Protein AF-A0A7X1FPX8-F1 (afdb_monomer)

Radius of gyration: 19.38 Å; Cα contacts (8 Å, |Δi|>4): 70; chains: 1; bounding box: 40×33×60 Å

Mean predicted aligned error: 9.9 Å

pLDDT: mean 78.66, std 11.66, range [55.56, 93.94]

Secondary structure (DSSP, 8-state):
-HHHHHHHHTT---HHHHHHHHHHHHHHHHHHHHHHHHHHHHHTS-S-----HHHHHHHHHHHHHHHHHHHHHHTGGGGG-----------

Foldseek 3Di:
DVVVLVCLQQVPPDPVQLVVLQVLLVVLQVLLVVLVVVLVVVVPPDDDDDQDPSNVCSNVSSVVSNVSSVCSNPCGSVVNHDDDDPPPPPD

Sequence (91 aa):
MRAAIRRLQEGKRWWAAEVVFRLLAAVFLRLSFLCFRDLGRSVELPLAHQASAAEFALSAGGVVLGWAALACLLAGPGLFRLVPYPRRRLF

Solvent-accessible surface area (backbone atoms only — not comparable to full-atom values): 5080 Å² total; per-residue (Å²): 112,72,69,61,54,50,36,31,38,70,45,56,89,46,71,71,52,48,53,51,25,44,53,49,15,52,51,26,39,51,52,16,49,49,30,50,51,56,47,51,60,59,64,73,50,83,91,82,78,77,87,45,74,65,54,52,48,31,51,54,49,19,50,53,26,40,51,52,14,49,47,25,62,74,45,30,55,50,72,53,35,68,75,81,75,81,76,78,77,83,123

Structure (mmCIF, N/CA/C/O backbone):
data_AF-A0A7X1FPX8-F1
#
_entry.id   AF-A0A7X1FPX8-F1
#
loop_
_atom_site.group_PDB
_atom_site.id
_atom_site.type_symbol
_atom_site.label_atom_id
_atom_site.label_alt_id
_atom_site.label_comp_id
_atom_site.label_asym_id
_atom_site.label_entity_id
_atom_site.label_seq_id
_atom_site.pdbx_PDB_ins_code
_atom_site.Cartn_x
_atom_site.Cartn_y
_atom_site.Cartn_z
_atom_site.occupancy
_atom_site.B_iso_or_equiv
_atom_site.auth_seq_id
_atom_site.auth_comp_id
_atom_site.auth_asym_id
_atom_site.auth_atom_id
_atom_site.pdbx_PDB_model_num
ATOM 1 N N . MET A 1 1 ? -21.087 8.819 10.651 1.00 60.75 1 MET A N 1
ATOM 2 C CA . MET A 1 1 ? -19.701 9.256 10.342 1.00 60.75 1 MET A CA 1
ATOM 3 C C . MET A 1 1 ? -18.880 9.653 11.577 1.00 60.75 1 MET A C 1
ATOM 5 O O . MET A 1 1 ? -17.864 9.018 11.819 1.00 60.75 1 MET A O 1
ATOM 9 N N . ARG A 1 2 ? -19.307 10.623 12.408 1.00 70.81 2 ARG A N 1
ATOM 10 C CA . ARG A 1 2 ? -18.508 11.106 13.566 1.00 70.81 2 ARG A CA 1
ATOM 11 C C . ARG A 1 2 ? -18.14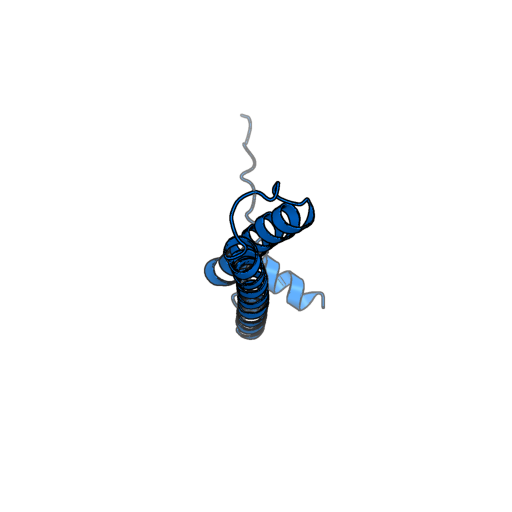8 10.025 14.605 1.00 70.81 2 ARG A C 1
ATOM 13 O O . ARG A 1 2 ? -17.036 10.024 15.120 1.00 70.81 2 ARG A O 1
ATOM 20 N N . ALA A 1 3 ? -19.048 9.074 14.865 1.00 66.38 3 ALA A N 1
ATOM 21 C CA . ALA A 1 3 ? -18.802 7.973 15.804 1.00 66.38 3 ALA A CA 1
ATOM 22 C C . ALA A 1 3 ? -17.747 6.962 15.307 1.00 66.38 3 ALA A C 1
ATOM 24 O O . ALA A 1 3 ? -16.979 6.434 16.104 1.00 66.38 3 ALA A O 1
ATOM 25 N N . ALA A 1 4 ? -17.675 6.719 13.993 1.00 63.25 4 ALA A N 1
ATOM 26 C CA . ALA A 1 4 ? -16.679 5.832 13.388 1.00 63.25 4 ALA A CA 1
ATOM 27 C C . ALA A 1 4 ? -15.266 6.433 13.461 1.00 63.25 4 ALA A C 1
ATOM 29 O O . ALA A 1 4 ? -14.314 5.742 13.812 1.00 63.25 4 ALA A O 1
ATOM 30 N N . ILE A 1 5 ? -15.152 7.740 13.203 1.00 67.06 5 ILE A N 1
ATOM 31 C CA . ILE A 1 5 ? -13.886 8.483 13.281 1.00 67.06 5 ILE A CA 1
ATOM 32 C C . ILE A 1 5 ? -13.357 8.506 14.722 1.00 67.06 5 ILE A C 1
ATOM 34 O O . ILE A 1 5 ? -12.185 8.215 14.935 1.00 67.06 5 ILE A O 1
ATOM 38 N N . ARG A 1 6 ? -14.220 8.748 15.723 1.00 65.94 6 ARG A N 1
ATOM 39 C CA . ARG A 1 6 ? -13.817 8.657 17.141 1.00 65.94 6 ARG A CA 1
ATOM 40 C C . ARG A 1 6 ? -13.320 7.265 17.524 1.00 65.94 6 ARG A C 1
ATOM 42 O O . ARG A 1 6 ? -12.313 7.153 18.206 1.00 65.94 6 ARG A O 1
ATOM 49 N N . ARG A 1 7 ? -13.968 6.197 17.046 1.00 64.56 7 ARG A N 1
ATOM 50 C CA . ARG A 1 7 ? -13.529 4.816 17.321 1.00 64.56 7 ARG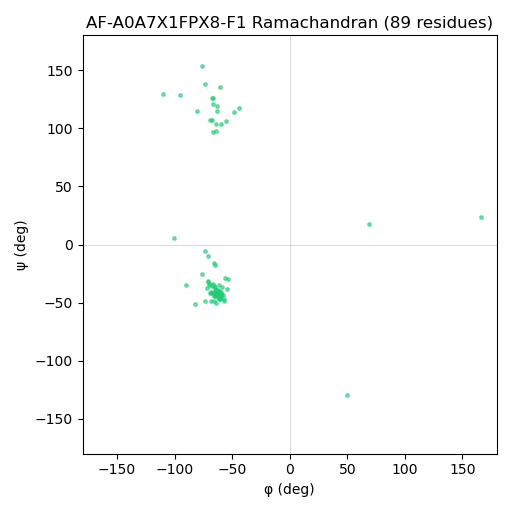 A CA 1
ATOM 51 C C . ARG A 1 7 ? -12.166 4.488 16.708 1.00 64.56 7 ARG A C 1
ATOM 53 O O . ARG A 1 7 ? -11.372 3.810 17.354 1.00 64.56 7 ARG A O 1
ATOM 60 N N . LEU A 1 8 ? -11.888 4.992 15.503 1.00 62.53 8 LEU A N 1
ATOM 61 C CA . LEU A 1 8 ? -10.567 4.889 14.870 1.00 62.53 8 LEU A CA 1
ATOM 62 C C . LEU A 1 8 ? -9.500 5.650 15.672 1.00 62.53 8 LEU A C 1
ATOM 64 O O . LEU A 1 8 ? -8.432 5.109 15.937 1.00 62.53 8 LEU A O 1
ATOM 68 N N . GLN A 1 9 ? -9.826 6.859 16.133 1.00 67.12 9 GLN A N 1
ATOM 69 C CA . GLN A 1 9 ? -8.947 7.695 16.957 1.00 67.12 9 GLN A CA 1
ATOM 70 C C . GLN A 1 9 ? -8.650 7.088 18.337 1.00 67.12 9 GLN A C 1
ATOM 72 O O . GLN A 1 9 ? -7.522 7.184 18.818 1.00 67.12 9 GLN A O 1
ATOM 77 N N . GLU A 1 10 ? -9.634 6.417 18.942 1.00 66.75 10 GLU A N 1
ATOM 78 C CA . GLU A 1 10 ? -9.493 5.645 20.185 1.00 66.75 10 GLU A CA 1
ATOM 79 C C . GLU A 1 10 ? -8.689 4.344 19.995 1.00 66.75 10 GLU A C 1
ATOM 81 O O . GLU A 1 10 ? -8.348 3.683 20.974 1.00 66.75 10 GLU A O 1
ATOM 86 N N . GLY A 1 11 ? -8.392 3.941 18.752 1.00 57.28 11 GLY A N 1
ATOM 87 C CA . GLY A 1 11 ? -7.700 2.686 18.457 1.00 57.28 11 GLY A CA 1
ATOM 88 C C . GLY A 1 11 ? -8.533 1.436 18.761 1.00 57.28 11 GLY A C 1
ATOM 89 O O . GLY A 1 11 ? -7.977 0.341 18.864 1.00 57.28 11 GLY A O 1
ATOM 90 N N . LYS A 1 12 ? -9.862 1.564 18.903 1.00 63.78 12 LYS A N 1
ATOM 91 C CA . LYS A 1 12 ? -10.746 0.402 19.052 1.00 63.78 12 LYS A CA 1
ATOM 92 C C . LYS A 1 12 ? -10.739 -0.379 17.743 1.00 63.78 12 LYS A C 1
ATOM 94 O O . LYS A 1 12 ? -11.326 0.046 16.748 1.00 63.78 12 LYS A O 1
ATOM 99 N N . ARG A 1 13 ? -10.071 -1.535 17.757 1.00 62.31 13 ARG A N 1
ATOM 100 C CA . ARG A 1 13 ? -10.093 -2.511 16.663 1.00 62.31 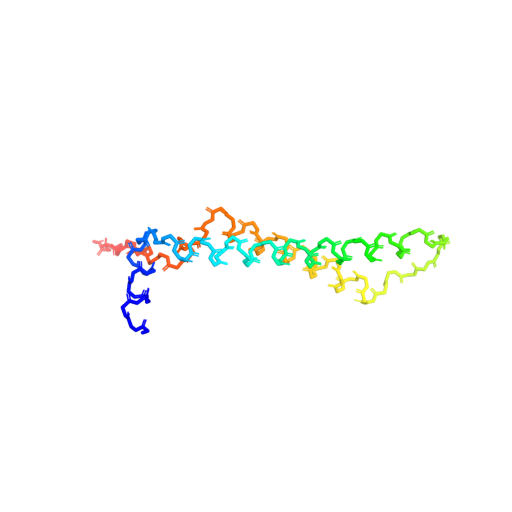13 ARG A CA 1
ATOM 101 C C . ARG A 1 13 ? -11.524 -3.020 16.534 1.00 62.31 13 ARG A C 1
ATOM 103 O O . ARG A 1 13 ? -12.016 -3.765 17.372 1.00 62.31 13 ARG A O 1
ATOM 110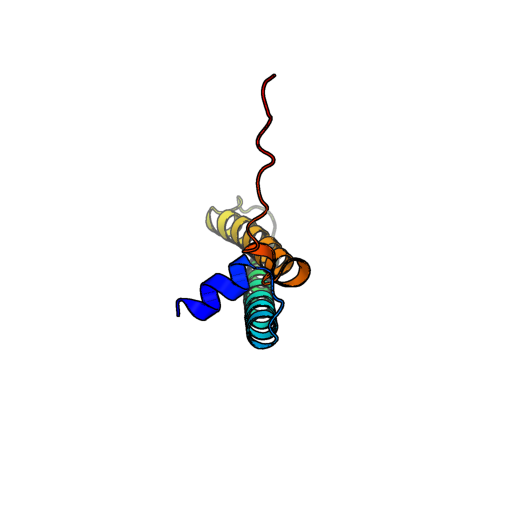 N N . TRP A 1 14 ? -12.219 -2.525 15.522 1.00 71.88 14 TRP A N 1
ATOM 111 C CA . TRP A 1 14 ? -13.581 -2.906 15.190 1.00 71.88 14 TRP A CA 1
ATOM 112 C C . TRP A 1 14 ? -13.531 -3.691 13.889 1.00 71.88 14 TRP A C 1
ATOM 114 O O . TRP A 1 14 ? -12.899 -3.266 12.921 1.00 71.88 14 TRP A O 1
ATOM 124 N N . TRP A 1 15 ? -14.173 -4.856 13.906 1.00 76.44 15 TRP A N 1
ATOM 125 C CA . TRP A 1 15 ? -13.998 -5.908 12.904 1.00 76.44 15 TRP A CA 1
ATOM 126 C C . TRP A 1 15 ? -14.238 -5.408 11.473 1.00 76.44 15 TRP A C 1
ATOM 128 O O . TRP A 1 15 ? -13.470 -5.709 10.566 1.00 76.44 15 TRP A O 1
ATOM 138 N N . ALA A 1 16 ? -15.232 -4.532 11.291 1.00 78.69 16 ALA A N 1
ATOM 139 C CA . ALA A 1 16 ? -15.524 -3.898 10.008 1.00 78.69 16 ALA A CA 1
ATOM 140 C C . ALA A 1 16 ? -14.335 -3.106 9.436 1.00 78.69 16 ALA A C 1
ATOM 142 O O . ALA A 1 16 ? -14.043 -3.223 8.250 1.00 78.69 16 ALA A O 1
ATOM 143 N N . ALA A 1 17 ? -13.614 -2.330 10.252 1.00 78.12 17 ALA A N 1
ATOM 144 C CA . ALA A 1 17 ? -12.451 -1.600 9.752 1.00 78.12 17 ALA A CA 1
ATOM 145 C C . ALA A 1 17 ? -11.279 -2.530 9.448 1.00 78.12 17 ALA A C 1
ATOM 147 O O . ALA A 1 17 ? -10.611 -2.324 8.444 1.00 78.12 17 ALA A O 1
ATOM 148 N N . GLU A 1 18 ? -11.043 -3.570 10.251 1.00 83.62 18 GLU A N 1
ATOM 149 C CA . GLU A 1 18 ? -10.008 -4.558 9.920 1.00 83.62 18 GLU A CA 1
ATOM 150 C C . GLU A 1 18 ? -10.283 -5.255 8.587 1.00 83.62 18 GLU A C 1
ATOM 152 O O . GLU A 1 18 ? -9.363 -5.405 7.786 1.00 83.62 18 GLU A O 1
ATOM 157 N N . VAL A 1 19 ? -11.539 -5.618 8.311 1.00 86.81 19 VAL A N 1
ATOM 158 C CA . VAL A 1 19 ? -11.933 -6.186 7.014 1.00 86.81 19 VAL A CA 1
ATOM 159 C C . VAL A 1 19 ? -11.654 -5.195 5.883 1.00 86.81 19 VAL A C 1
ATOM 161 O O . VAL A 1 19 ? -11.035 -5.570 4.890 1.00 86.81 19 VAL A O 1
ATOM 164 N N . VAL A 1 20 ? -12.026 -3.922 6.047 1.00 87.69 20 VAL A N 1
ATOM 165 C CA . VAL A 1 20 ? -11.758 -2.881 5.041 1.00 87.69 20 VAL A CA 1
ATOM 166 C C . VAL A 1 20 ? -10.255 -2.700 4.802 1.00 87.69 20 VAL A C 1
ATOM 168 O O . VAL A 1 20 ? -9.834 -2.681 3.649 1.00 87.69 20 VAL A O 1
ATOM 171 N N . PHE A 1 21 ? -9.428 -2.628 5.850 1.00 86.00 21 PHE A N 1
ATOM 172 C CA . PHE A 1 21 ? -7.972 -2.492 5.704 1.00 86.00 21 PHE A CA 1
ATOM 173 C C . PHE A 1 21 ? -7.324 -3.723 5.070 1.00 86.00 21 PHE A C 1
ATOM 175 O O . PHE A 1 21 ? -6.399 -3.572 4.276 1.00 86.00 21 PHE A O 1
ATOM 182 N N . ARG A 1 22 ? -7.818 -4.933 5.356 1.00 89.25 22 ARG A N 1
ATOM 183 C CA . ARG A 1 22 ? -7.336 -6.160 4.703 1.00 89.25 22 ARG A CA 1
ATOM 184 C C . ARG A 1 22 ? -7.707 -6.208 3.226 1.00 89.25 22 ARG A C 1
ATOM 186 O O . ARG A 1 22 ? -6.864 -6.570 2.411 1.00 89.25 22 ARG A O 1
ATOM 193 N N . LEU A 1 23 ? -8.930 -5.809 2.872 1.00 91.69 23 LEU A N 1
ATOM 194 C CA . LEU A 1 23 ? -9.339 -5.683 1.471 1.00 91.69 23 LEU A CA 1
ATOM 195 C C . LEU A 1 23 ? -8.496 -4.629 0.751 1.00 91.69 23 LEU A C 1
ATOM 197 O O . LEU A 1 23 ? -7.998 -4.886 -0.340 1.00 91.69 23 LEU A O 1
ATOM 201 N N . LEU A 1 24 ? -8.272 -3.478 1.386 1.00 90.50 24 LEU A N 1
ATOM 202 C CA . LEU A 1 24 ? -7.440 -2.417 0.831 1.00 90.50 24 LEU A CA 1
ATOM 203 C C . LEU A 1 24 ? -5.988 -2.881 0.642 1.00 90.50 24 LEU A C 1
ATOM 205 O O . LEU A 1 24 ? -5.401 -2.648 -0.412 1.00 90.50 24 LEU A O 1
ATOM 209 N N . ALA A 1 25 ? -5.435 -3.611 1.612 1.00 90.44 25 ALA A N 1
ATOM 210 C CA . ALA A 1 25 ? -4.112 -4.205 1.488 1.00 90.44 25 ALA 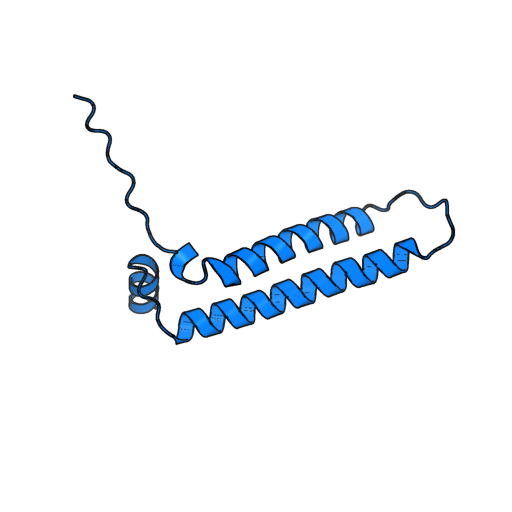A CA 1
ATOM 211 C C . ALA A 1 25 ? -4.036 -5.219 0.342 1.00 90.44 25 ALA A C 1
ATOM 213 O O . ALA A 1 25 ? -3.071 -5.202 -0.415 1.00 90.44 25 ALA A O 1
ATOM 214 N N . ALA A 1 26 ? -5.056 -6.067 0.174 1.00 92.69 26 ALA A N 1
ATOM 215 C CA . ALA A 1 26 ? -5.120 -7.014 -0.936 1.00 92.69 26 ALA A CA 1
ATOM 216 C C . ALA A 1 26 ? -5.171 -6.295 -2.295 1.00 92.69 26 ALA A C 1
ATOM 218 O O . ALA A 1 26 ? -4.505 -6.718 -3.239 1.00 92.69 26 ALA A O 1
ATOM 219 N N . VAL A 1 27 ? -5.909 -5.183 -2.388 1.00 93.94 27 VAL A N 1
ATOM 220 C CA . VAL A 1 27 ? -5.949 -4.339 -3.592 1.00 93.94 27 VAL A CA 1
ATOM 221 C C . VAL A 1 27 ? -4.577 -3.728 -3.874 1.00 93.94 27 VAL A C 1
ATOM 223 O O . VAL A 1 27 ? -4.077 -3.867 -4.989 1.00 93.94 27 VAL A O 1
ATOM 226 N N . PHE A 1 28 ? -3.935 -3.107 -2.882 1.00 90.94 28 PHE A N 1
ATOM 227 C CA . PHE A 1 28 ? -2.602 -2.521 -3.051 1.00 90.94 28 PHE A CA 1
ATOM 228 C C . PHE A 1 28 ? -1.543 -3.564 -3.409 1.00 90.94 28 PHE A C 1
ATOM 230 O O . PHE A 1 28 ? -0.727 -3.320 -4.295 1.00 90.94 28 PHE A O 1
ATOM 237 N N . LEU A 1 29 ? -1.595 -4.747 -2.796 1.00 92.00 29 LEU A N 1
ATOM 238 C CA . LEU A 1 29 ? -0.680 -5.840 -3.104 1.00 92.00 29 LEU A CA 1
ATOM 239 C C . LEU A 1 29 ? -0.888 -6.355 -4.531 1.00 92.00 29 LEU A C 1
ATOM 241 O O . LEU A 1 29 ? 0.081 -6.580 -5.251 1.00 92.00 29 LEU A O 1
ATOM 245 N N . ARG A 1 30 ? -2.144 -6.487 -4.975 1.00 93.38 30 ARG A N 1
ATOM 246 C CA . ARG A 1 30 ? -2.460 -6.876 -6.353 1.00 93.38 30 ARG A CA 1
ATOM 247 C C . ARG A 1 30 ? -1.956 -5.843 -7.358 1.00 93.38 30 ARG A C 1
ATOM 249 O O . ARG A 1 30 ? -1.386 -6.233 -8.370 1.00 93.38 30 ARG A O 1
ATOM 256 N N . LEU A 1 31 ? -2.149 -4.551 -7.092 1.00 91.31 31 LEU A N 1
ATOM 257 C CA . LEU A 1 31 ? -1.646 -3.484 -7.961 1.00 91.31 31 LEU A CA 1
ATOM 258 C C . LEU A 1 31 ? -0.113 -3.469 -8.001 1.00 91.31 31 LEU A C 1
ATOM 260 O O . LEU A 1 31 ? 0.457 -3.418 -9.084 1.00 91.31 31 LEU A O 1
ATOM 264 N N . SER A 1 32 ? 0.544 -3.607 -6.846 1.00 91.81 32 SER A N 1
ATOM 265 C CA . SER A 1 32 ? 2.003 -3.730 -6.750 1.00 91.81 32 SER A CA 1
ATOM 266 C C . SER A 1 32 ? 2.520 -4.917 -7.573 1.00 91.81 32 SER A C 1
ATOM 268 O O . SER A 1 32 ? 3.423 -4.758 -8.393 1.00 91.81 32 SER A O 1
ATOM 270 N N . PHE A 1 33 ? 1.883 -6.085 -7.448 1.00 92.19 33 PHE A N 1
ATOM 271 C CA . PHE A 1 33 ? 2.213 -7.264 -8.246 1.00 92.19 33 PHE A CA 1
ATOM 272 C C . PHE A 1 33 ? 2.048 -7.022 -9.750 1.00 92.19 33 PHE A C 1
ATOM 274 O O . PHE A 1 33 ? 2.911 -7.426 -10.522 1.00 92.19 33 PHE A O 1
ATOM 281 N N . LEU A 1 34 ? 0.972 -6.355 -10.183 1.00 91.56 34 LEU A N 1
ATOM 282 C CA . LEU A 1 34 ? 0.776 -6.021 -11.596 1.00 91.56 34 LEU A CA 1
ATOM 283 C C . LEU A 1 34 ? 1.882 -5.093 -12.111 1.00 91.56 34 LEU A C 1
ATOM 285 O O . LEU A 1 34 ? 2.445 -5.384 -13.162 1.00 91.56 34 LEU A O 1
ATOM 289 N N . CYS A 1 35 ? 2.256 -4.059 -11.347 1.00 88.62 35 CYS A N 1
ATOM 290 C CA . CYS A 1 35 ? 3.364 -3.170 -11.700 1.00 88.62 35 CYS A CA 1
ATOM 291 C C . CYS A 1 35 ? 4.675 -3.942 -11.887 1.00 88.62 35 CYS A C 1
ATOM 293 O O . CYS A 1 35 ? 5.335 -3.770 -12.906 1.00 88.62 35 CYS A O 1
ATOM 295 N N . PHE A 1 36 ? 5.037 -4.824 -10.949 1.00 87.94 36 PHE A N 1
ATOM 296 C CA . PHE A 1 36 ? 6.268 -5.614 -11.060 1.00 87.94 36 PHE A CA 1
ATOM 297 C C . PHE A 1 36 ? 6.202 -6.693 -12.139 1.00 87.94 36 PHE A C 1
A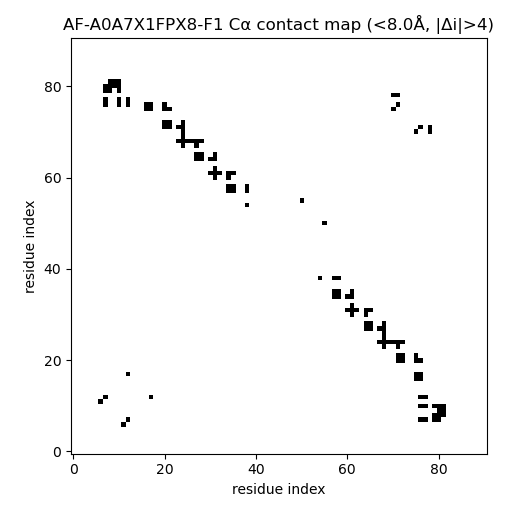TOM 299 O O . PHE A 1 36 ? 7.214 -6.979 -12.770 1.00 87.94 36 PHE A O 1
ATOM 306 N N . ARG A 1 37 ? 5.028 -7.277 -12.389 1.00 90.44 37 ARG A N 1
ATOM 307 C CA . ARG A 1 37 ? 4.833 -8.234 -13.481 1.00 90.44 37 ARG A CA 1
ATOM 308 C C . ARG A 1 37 ? 5.012 -7.561 -14.838 1.00 90.44 37 ARG A C 1
ATOM 310 O O . ARG A 1 37 ? 5.664 -8.124 -15.711 1.00 90.44 37 ARG A O 1
ATOM 317 N N . ASP A 1 38 ? 4.433 -6.378 -15.016 1.00 85.69 38 ASP A N 1
ATOM 318 C CA . ASP A 1 38 ? 4.563 -5.625 -16.262 1.00 85.69 38 ASP A CA 1
ATOM 319 C C . ASP A 1 38 ? 5.997 -5.089 -16.427 1.00 85.69 38 ASP A C 1
ATOM 321 O O . ASP A 1 38 ? 6.538 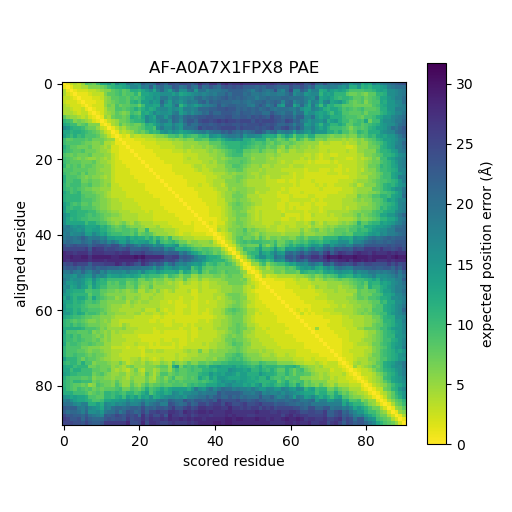-5.154 -17.525 1.00 85.69 38 ASP A O 1
ATOM 325 N N . LEU A 1 39 ? 6.665 -4.703 -15.332 1.00 84.88 39 LEU A N 1
ATOM 326 C CA . LEU A 1 39 ? 8.097 -4.382 -15.332 1.00 84.88 39 LEU A CA 1
ATOM 327 C C . LEU A 1 39 ? 8.962 -5.596 -15.719 1.00 84.88 39 LEU A C 1
ATOM 329 O O . LEU A 1 39 ? 9.877 -5.467 -16.522 1.00 84.88 39 LEU A O 1
ATOM 333 N N . GLY A 1 40 ? 8.659 -6.784 -15.186 1.00 82.44 40 GLY A N 1
ATOM 334 C CA . GLY A 1 40 ? 9.373 -8.024 -15.503 1.00 82.44 40 GLY A CA 1
ATOM 335 C C . GLY A 1 40 ? 9.273 -8.394 -16.983 1.00 82.44 40 GLY A C 1
ATOM 336 O O . GLY A 1 40 ? 10.276 -8.741 -17.596 1.00 82.44 40 GLY A O 1
ATOM 337 N N . ARG A 1 41 ? 8.093 -8.206 -17.587 1.00 81.75 41 ARG A N 1
ATOM 338 C CA . ARG A 1 41 ? 7.903 -8.363 -19.038 1.00 81.75 41 ARG A CA 1
ATOM 339 C C . ARG A 1 41 ? 8.749 -7.385 -19.853 1.00 81.75 41 ARG A C 1
ATOM 341 O O . ARG A 1 41 ? 9.210 -7.753 -20.927 1.00 81.75 41 ARG A O 1
ATOM 348 N N . SER A 1 42 ? 8.960 -6.165 -19.359 1.00 72.56 42 SER A N 1
ATOM 349 C CA . SER A 1 42 ? 9.834 -5.197 -20.029 1.00 72.56 42 SER A CA 1
ATOM 350 C C . SER A 1 42 ? 11.318 -5.566 -19.942 1.00 72.56 42 SER A C 1
ATOM 352 O O . SER A 1 42 ? 12.070 -5.273 -20.865 1.00 72.56 42 SER A O 1
ATOM 354 N N . VAL A 1 43 ? 11.748 -6.231 -18.865 1.00 70.31 43 VAL A N 1
ATOM 355 C CA . VAL A 1 43 ? 13.151 -6.645 -18.662 1.00 70.31 43 VAL A CA 1
ATOM 356 C C . VAL A 1 43 ? 13.532 -7.866 -19.511 1.00 70.31 43 VAL A C 1
ATOM 358 O O . VAL A 1 43 ? 14.698 -8.027 -19.857 1.00 70.31 43 VAL A O 1
ATOM 361 N N . GLU A 1 44 ? 12.567 -8.707 -19.891 1.00 71.44 44 GLU A N 1
ATOM 362 C CA . GLU A 1 44 ? 12.789 -9.855 -20.788 1.00 71.44 44 GLU A CA 1
ATOM 363 C C . GLU A 1 44 ? 13.012 -9.452 -22.263 1.00 71.44 44 GLU A C 1
ATOM 365 O O . GLU A 1 44 ? 13.342 -10.301 -23.094 1.00 71.44 44 GLU A O 1
ATOM 370 N N . LEU A 1 45 ? 12.869 -8.165 -22.608 1.00 63.03 45 LEU A N 1
ATOM 371 C CA . LEU A 1 45 ? 13.221 -7.645 -23.932 1.00 63.03 45 LEU A CA 1
ATOM 372 C C . LEU A 1 45 ? 14.754 -7.562 -24.090 1.00 63.03 45 LEU A C 1
ATOM 374 O O . LEU A 1 45 ? 15.453 -7.153 -23.161 1.00 63.03 45 LEU A O 1
ATOM 378 N N . PRO A 1 46 ? 15.305 -7.944 -25.258 1.00 58.00 46 PRO A N 1
ATOM 379 C CA . PRO A 1 46 ? 16.744 -8.098 -25.442 1.00 58.00 46 PRO A CA 1
ATOM 380 C C . PRO A 1 46 ? 17.517 -6.791 -25.196 1.00 58.00 46 PRO A C 1
ATOM 382 O O . PRO A 1 46 ? 17.123 -5.711 -25.636 1.00 58.00 46 PRO A O 1
ATOM 385 N N . LEU A 1 47 ? 18.629 -6.941 -24.467 1.00 65.62 47 LEU A N 1
ATOM 386 C CA . LEU A 1 47 ? 19.487 -5.902 -23.892 1.00 65.62 47 LEU A CA 1
ATOM 387 C C . LEU A 1 47 ? 19.889 -4.792 -24.879 1.00 65.62 47 LEU A C 1
ATOM 389 O O . LEU A 1 47 ? 20.673 -5.053 -25.787 1.00 65.62 47 LEU A O 1
ATOM 393 N N . ALA A 1 48 ? 19.414 -3.563 -24.624 1.00 56.66 48 ALA A N 1
ATOM 394 C CA . ALA A 1 48 ? 20.088 -2.260 -24.845 1.00 56.66 48 ALA A CA 1
ATOM 395 C C . ALA A 1 48 ? 19.112 -1.059 -24.765 1.00 56.66 48 ALA A C 1
ATOM 397 O O . ALA A 1 48 ? 19.368 -0.008 -25.351 1.00 56.66 48 ALA A O 1
ATOM 398 N N . HIS A 1 49 ? 17.970 -1.182 -24.083 1.00 66.50 49 HIS A N 1
ATOM 399 C CA . HIS A 1 49 ? 17.004 -0.086 -23.974 1.00 66.50 49 HIS A CA 1
ATOM 400 C C . HIS A 1 49 ? 17.247 0.699 -22.671 1.00 66.50 49 HIS A C 1
ATOM 402 O O . HIS A 1 49 ? 17.415 0.116 -21.600 1.00 66.50 49 HIS A O 1
ATOM 408 N N . GLN A 1 50 ? 17.374 2.026 -22.778 1.00 70.12 50 GLN A N 1
ATOM 409 C CA . GLN A 1 50 ? 17.516 2.903 -21.615 1.00 70.12 50 GLN A CA 1
ATOM 410 C C . GLN A 1 50 ? 16.216 2.900 -20.817 1.00 70.12 50 GLN A C 1
ATOM 412 O O . GLN A 1 50 ? 15.173 3.235 -21.371 1.00 70.12 50 GLN A O 1
ATOM 417 N N . ALA A 1 51 ? 16.304 2.604 -19.516 1.00 71.00 51 ALA A N 1
ATOM 418 C CA . ALA A 1 51 ? 15.150 2.581 -18.623 1.00 71.00 51 ALA A CA 1
ATOM 419 C C . ALA A 1 51 ? 14.243 3.802 -18.849 1.00 71.00 51 ALA A C 1
ATOM 421 O O . ALA A 1 51 ? 14.650 4.956 -18.685 1.00 71.00 51 ALA A O 1
ATOM 422 N N . SER A 1 52 ? 13.012 3.532 -19.267 1.00 81.75 52 SER A N 1
ATOM 423 C CA . SER A 1 52 ? 12.050 4.562 -19.633 1.00 81.75 52 SER A CA 1
ATOM 424 C C . SER A 1 52 ? 11.469 5.216 -18.381 1.00 81.75 52 SER A C 1
ATOM 426 O O . SER A 1 52 ? 11.344 4.589 -17.326 1.00 81.75 52 SER A O 1
ATOM 428 N N . ALA A 1 53 ? 11.019 6.469 -18.492 1.00 85.12 53 ALA A N 1
ATOM 429 C CA . ALA A 1 53 ? 10.308 7.138 -17.398 1.00 85.12 53 ALA A CA 1
ATOM 430 C C . ALA A 1 53 ? 9.095 6.322 -16.895 1.00 85.12 53 ALA A C 1
ATOM 432 O O . ALA A 1 53 ? 8.757 6.373 -15.713 1.00 85.12 53 ALA A O 1
ATOM 433 N N . ALA A 1 54 ? 8.472 5.526 -17.772 1.00 83.00 54 ALA A N 1
ATOM 434 C CA . ALA A 1 54 ? 7.372 4.634 -17.424 1.00 83.00 54 ALA A CA 1
ATOM 435 C C . ALA A 1 54 ? 7.813 3.469 -16.519 1.00 83.00 54 ALA A C 1
ATOM 437 O O . ALA A 1 54 ? 7.125 3.157 -15.552 1.00 83.00 54 ALA A O 1
ATOM 438 N N . GLU A 1 55 ? 8.975 2.863 -16.764 1.00 84.12 55 GLU A N 1
ATOM 439 C CA . GLU A 1 55 ? 9.534 1.800 -15.912 1.00 84.12 55 GLU A CA 1
ATOM 440 C C . GLU A 1 55 ? 9.951 2.327 -14.535 1.00 84.12 55 GLU A C 1
ATOM 442 O O . GLU A 1 55 ? 9.736 1.669 -13.511 1.00 84.12 55 GLU A O 1
ATOM 447 N N . PHE A 1 56 ? 10.464 3.559 -14.474 1.00 86.25 56 PHE A N 1
ATOM 448 C CA . PHE A 1 56 ? 10.704 4.238 -13.200 1.00 86.25 56 PHE A CA 1
ATOM 449 C C . PHE A 1 56 ? 9.399 4.506 -12.444 1.00 86.25 56 PHE A C 1
ATOM 451 O O . PHE A 1 56 ? 9.318 4.248 -11.244 1.00 86.25 56 PHE A O 1
ATOM 458 N N . ALA A 1 57 ? 8.350 4.962 -13.132 1.00 88.56 57 ALA A N 1
ATOM 459 C CA . ALA A 1 57 ? 7.050 5.189 -12.509 1.00 88.56 57 ALA A CA 1
ATOM 460 C C . ALA A 1 57 ? 6.409 3.880 -12.012 1.00 88.56 57 ALA A C 1
ATOM 462 O O . ALA A 1 57 ? 5.864 3.846 -10.909 1.00 88.56 57 ALA A O 1
ATOM 463 N N . LEU A 1 58 ? 6.509 2.794 -12.785 1.00 88.00 58 LEU A N 1
ATOM 464 C CA . LEU A 1 58 ? 6.002 1.473 -12.406 1.00 88.00 58 LEU A CA 1
ATOM 465 C C . LEU A 1 58 ? 6.764 0.877 -11.220 1.00 88.00 58 LEU A C 1
ATOM 467 O O . LEU A 1 58 ? 6.136 0.335 -10.312 1.00 88.00 58 LEU A O 1
ATOM 471 N N . SER A 1 59 ? 8.093 1.001 -11.186 1.00 89.12 59 SER A N 1
ATOM 472 C CA . SER A 1 59 ? 8.896 0.515 -10.057 1.00 89.12 59 SER A CA 1
ATOM 473 C C . SER A 1 59 ? 8.644 1.334 -8.790 1.00 89.12 59 SER A C 1
ATOM 475 O O . SER A 1 59 ? 8.326 0.760 -7.748 1.00 89.12 59 SER A O 1
ATOM 477 N N . ALA A 1 60 ? 8.688 2.668 -8.870 1.00 91.31 60 ALA A N 1
ATOM 478 C CA . ALA A 1 60 ? 8.388 3.537 -7.735 1.00 91.31 60 ALA A CA 1
ATOM 479 C C . ALA A 1 60 ? 6.948 3.333 -7.232 1.00 91.31 60 ALA A C 1
ATOM 481 O O . ALA A 1 60 ? 6.726 3.154 -6.033 1.00 91.31 60 ALA A O 1
ATOM 482 N N . GLY A 1 61 ? 5.973 3.282 -8.145 1.00 90.56 61 GLY A N 1
ATOM 483 C CA . GLY A 1 61 ? 4.573 3.011 -7.827 1.00 90.56 61 GLY A CA 1
ATOM 484 C C . GLY A 1 61 ? 4.379 1.640 -7.180 1.00 90.56 61 GLY A C 1
ATOM 485 O O . GLY A 1 61 ? 3.720 1.541 -6.146 1.00 90.56 61 GLY A O 1
ATOM 486 N N . GLY A 1 62 ? 5.010 0.595 -7.723 1.00 89.06 62 GLY A N 1
ATOM 487 C CA . GLY A 1 62 ? 4.971 -0.758 -7.171 1.00 89.06 62 GLY A CA 1
ATOM 488 C C . GLY A 1 62 ? 5.521 -0.834 -5.746 1.00 89.06 62 GLY A C 1
ATOM 489 O O . GLY A 1 62 ? 4.896 -1.460 -4.886 1.00 89.06 62 GLY A O 1
ATOM 490 N N . VAL A 1 63 ? 6.632 -0.143 -5.465 1.00 92.12 63 VAL A N 1
ATOM 491 C CA . VAL A 1 63 ? 7.227 -0.051 -4.121 1.00 92.12 63 VAL A CA 1
ATOM 492 C C . VAL A 1 63 ? 6.307 0.698 -3.155 1.00 92.12 63 VAL A C 1
ATOM 494 O O . VAL A 1 63 ? 6.026 0.191 -2.069 1.00 92.12 63 VAL A O 1
ATOM 497 N N . VAL A 1 64 ? 5.795 1.871 -3.540 1.00 93.62 64 VAL A N 1
ATOM 498 C CA . VAL A 1 64 ? 4.884 2.669 -2.697 1.00 93.62 64 VAL A CA 1
ATOM 499 C C . VAL A 1 64 ? 3.612 1.885 -2.369 1.00 93.62 64 VAL A C 1
ATOM 501 O O . VAL A 1 64 ? 3.199 1.837 -1.210 1.00 93.62 64 VAL A O 1
ATOM 504 N N . LEU A 1 65 ? 3.021 1.216 -3.362 1.00 91.75 65 LEU A N 1
ATOM 505 C CA . LEU A 1 65 ? 1.852 0.356 -3.172 1.00 91.75 65 LEU A CA 1
ATOM 506 C C . LEU A 1 65 ? 2.164 -0.842 -2.268 1.00 91.75 65 LEU A C 1
ATOM 508 O O . LEU A 1 65 ? 1.343 -1.192 -1.422 1.00 91.75 65 LEU A O 1
ATOM 512 N N . GLY A 1 66 ? 3.351 -1.439 -2.394 1.00 89.25 66 GLY A N 1
ATOM 513 C CA . GLY A 1 66 ? 3.804 -2.519 -1.517 1.00 89.25 66 GLY A CA 1
ATOM 514 C C . GLY A 1 66 ? 3.897 -2.078 -0.053 1.00 89.25 66 GLY A C 1
ATOM 515 O O . GLY A 1 66 ? 3.348 -2.737 0.832 1.00 89.25 66 GLY A O 1
ATOM 516 N N . TRP A 1 67 ? 4.501 -0.916 0.207 1.00 92.25 67 TRP A N 1
ATOM 517 C CA . TRP A 1 67 ? 4.552 -0.329 1.551 1.00 92.25 67 TRP A CA 1
ATOM 518 C C . TRP A 1 67 ? 3.167 0.042 2.083 1.00 92.25 67 TRP A C 1
ATOM 520 O O . TRP A 1 67 ? 2.872 -0.213 3.251 1.00 92.25 67 TRP A O 1
ATOM 530 N N . ALA A 1 68 ? 2.289 0.586 1.237 1.00 88.31 68 ALA A N 1
ATOM 531 C CA . ALA A 1 68 ? 0.911 0.889 1.610 1.00 88.31 68 ALA A CA 1
ATOM 532 C C . ALA A 1 68 ? 0.124 -0.381 1.977 1.00 88.31 68 ALA A C 1
ATOM 534 O O . ALA A 1 68 ? -0.601 -0.391 2.976 1.00 88.31 68 ALA A O 1
ATOM 535 N N . ALA A 1 69 ? 0.300 -1.471 1.221 1.00 90.62 69 ALA A N 1
ATOM 536 C CA . ALA A 1 69 ? -0.286 -2.772 1.532 1.00 90.62 69 ALA A CA 1
ATOM 537 C C . ALA A 1 69 ? 0.209 -3.290 2.887 1.00 90.62 69 ALA A C 1
ATOM 539 O O . ALA A 1 69 ? -0.595 -3.696 3.728 1.00 90.62 69 ALA A O 1
ATOM 540 N N . LEU A 1 70 ? 1.521 -3.217 3.125 1.00 89.25 70 LEU A N 1
ATOM 541 C CA . LEU A 1 70 ? 2.142 -3.658 4.369 1.00 89.25 70 LEU A CA 1
ATOM 542 C C . LEU A 1 70 ? 1.648 -2.845 5.574 1.00 89.25 70 LEU A C 1
ATOM 544 O O . LEU A 1 70 ? 1.294 -3.420 6.601 1.00 89.25 70 LEU A O 1
ATOM 548 N N . ALA A 1 71 ? 1.550 -1.522 5.438 1.0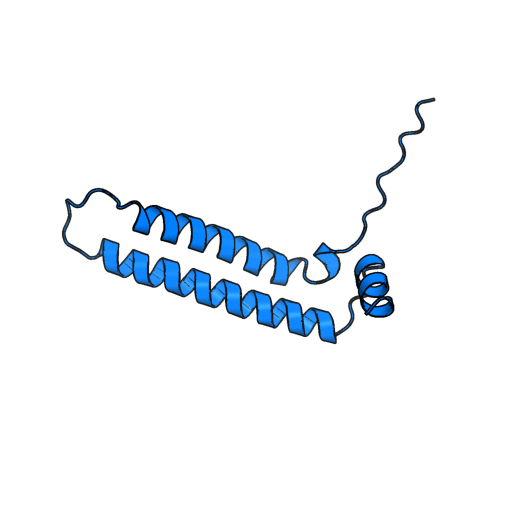0 88.06 71 ALA A N 1
ATOM 549 C CA . ALA A 1 71 ? 1.006 -0.645 6.470 1.00 88.06 71 ALA A CA 1
ATOM 550 C C . ALA A 1 71 ? -0.456 -0.998 6.797 1.00 88.06 71 ALA A C 1
ATOM 552 O O . ALA A 1 71 ? -0.827 -1.106 7.969 1.00 88.06 71 ALA A O 1
ATOM 553 N N . CYS A 1 72 ? -1.279 -1.251 5.775 1.00 86.88 72 CYS A N 1
ATOM 554 C CA . CYS A 1 72 ? -2.670 -1.667 5.956 1.00 86.88 72 CYS A CA 1
ATOM 555 C C . CYS A 1 72 ? -2.794 -3.058 6.605 1.00 86.88 72 CYS A C 1
ATOM 557 O O . CYS A 1 72 ? -3.717 -3.280 7.387 1.00 86.88 72 CYS A O 1
ATOM 559 N N . LEU A 1 73 ? -1.870 -3.982 6.323 1.00 86.62 73 LEU A N 1
ATOM 560 C CA . LEU A 1 73 ? -1.835 -5.323 6.919 1.00 86.62 73 LEU A CA 1
ATOM 561 C C . LEU A 1 73 ? -1.371 -5.317 8.379 1.00 86.62 73 LEU A C 1
ATOM 563 O O . LEU A 1 73 ? -2.010 -5.947 9.221 1.00 86.62 73 LEU A O 1
ATOM 567 N N . LEU A 1 74 ? -0.260 -4.636 8.671 1.00 85.25 74 LEU A N 1
ATOM 568 C CA . LEU A 1 74 ? 0.385 -4.671 9.986 1.00 85.25 74 LEU A CA 1
ATOM 569 C C . LEU A 1 7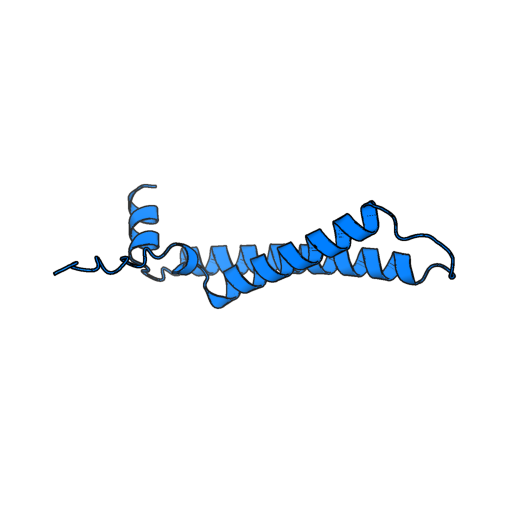4 ? -0.273 -3.713 10.976 1.00 85.25 74 LEU A C 1
ATOM 571 O O . LEU A 1 74 ? -0.619 -4.105 12.089 1.00 85.25 74 LEU A O 1
ATOM 575 N N . ALA A 1 75 ? -0.441 -2.451 10.580 1.00 83.75 75 ALA A N 1
ATOM 576 C CA . ALA A 1 75 ? -0.989 -1.423 11.456 1.00 83.75 75 ALA A CA 1
ATOM 577 C C . ALA A 1 75 ? -2.520 -1.336 11.344 1.00 83.75 75 ALA A C 1
ATOM 579 O O . ALA A 1 75 ? -3.196 -1.096 12.349 1.00 83.75 75 ALA A O 1
ATOM 580 N N . GLY A 1 76 ? -3.077 -1.569 10.149 1.00 82.00 76 GLY A N 1
ATOM 581 C CA . GLY A 1 76 ? -4.520 -1.577 9.897 1.00 82.00 76 GLY A CA 1
ATOM 582 C C . GLY A 1 76 ? -5.217 -0.331 10.461 1.00 82.00 76 GLY A C 1
ATOM 583 O O . GLY A 1 76 ? -4.740 0.783 10.241 1.00 82.00 76 GLY A O 1
ATOM 584 N N . PRO A 1 77 ? -6.309 -0.464 11.239 1.00 75.62 77 PRO A N 1
ATOM 585 C CA . PRO A 1 77 ? -6.987 0.694 11.829 1.00 75.62 77 PRO A CA 1
ATOM 586 C C . PRO A 1 77 ? -6.125 1.462 12.846 1.00 75.62 77 PRO A C 1
ATOM 588 O O . PRO A 1 77 ? -6.412 2.623 13.135 1.00 75.62 77 PRO A O 1
ATOM 591 N N . GLY A 1 78 ? -5.053 0.851 13.360 1.00 74.44 78 GLY A N 1
ATOM 592 C CA . GLY A 1 78 ? -4.083 1.488 14.247 1.00 74.44 78 GLY A CA 1
ATOM 593 C C . GLY A 1 78 ? -3.271 2.605 13.586 1.00 74.44 78 GLY A C 1
ATOM 594 O O . GLY A 1 78 ? -2.735 3.439 14.310 1.00 74.44 78 GLY A O 1
ATOM 595 N N . LEU A 1 79 ? -3.249 2.692 12.247 1.00 72.44 79 LEU A N 1
ATOM 596 C CA . LEU A 1 79 ? -2.663 3.826 11.511 1.00 72.44 79 LEU A CA 1
ATOM 597 C C . LEU A 1 79 ? -3.277 5.174 11.907 1.00 72.44 79 LEU A C 1
ATOM 599 O O . LEU A 1 79 ? -2.614 6.202 11.840 1.00 72.44 79 LEU A O 1
ATOM 603 N N . PHE A 1 80 ? -4.541 5.166 12.328 1.00 75.75 80 PHE A N 1
ATOM 604 C CA . PHE A 1 80 ? -5.292 6.369 12.688 1.00 75.75 80 PHE A CA 1
ATOM 605 C C . PHE A 1 80 ? -5.362 6.595 14.198 1.00 75.75 80 PHE A C 1
ATOM 607 O O . PHE A 1 80 ? -6.053 7.510 14.656 1.00 75.75 80 PHE A O 1
ATOM 614 N N . ARG A 1 81 ? -4.662 5.768 14.984 1.00 76.50 81 ARG A N 1
ATOM 615 C CA . ARG A 1 81 ? -4.603 5.932 16.431 1.00 76.50 81 ARG A CA 1
ATOM 616 C C . ARG A 1 81 ? -3.863 7.227 16.743 1.00 76.50 81 ARG A C 1
ATOM 618 O O . ARG A 1 81 ? -2.691 7.381 16.408 1.00 76.50 81 ARG A O 1
ATOM 625 N N . LEU A 1 82 ? -4.535 8.140 17.437 1.00 73.38 82 LEU A N 1
ATOM 626 C CA . LEU A 1 82 ? -3.886 9.331 17.971 1.00 73.38 82 LEU A CA 1
ATOM 627 C C . LEU A 1 82 ? -2.946 8.896 19.098 1.00 73.38 82 LEU A C 1
ATOM 629 O O . LEU A 1 82 ? -3.392 8.499 20.174 1.00 73.38 82 LEU A O 1
ATOM 633 N N . VAL A 1 83 ? -1.640 8.942 18.841 1.00 70.69 83 VAL A N 1
ATOM 634 C CA . VAL A 1 83 ? -0.631 8.784 19.890 1.00 70.69 83 VAL A CA 1
ATOM 635 C C . VAL A 1 83 ? -0.499 10.138 20.587 1.00 70.69 83 VAL A C 1
ATOM 637 O O . VAL A 1 83 ? -0.104 11.109 19.936 1.00 70.69 83 VAL A O 1
ATOM 640 N N . PRO A 1 84 ? -0.858 10.258 21.878 1.00 67.88 84 PRO A N 1
ATOM 641 C CA . PRO A 1 84 ? -0.692 11.514 22.590 1.00 67.88 84 PRO A CA 1
ATOM 642 C C . PRO A 1 84 ? 0.801 11.844 22.664 1.00 67.88 84 PRO A C 1
ATOM 644 O O . PRO A 1 84 ? 1.589 11.082 23.222 1.00 67.88 84 PRO A O 1
ATOM 647 N N . TYR A 1 85 ? 1.196 12.976 22.081 1.00 65.81 85 TYR A N 1
ATOM 648 C CA . TYR A 1 85 ? 2.567 13.462 22.177 1.00 65.81 85 TYR A CA 1
ATOM 649 C C . TYR A 1 85 ? 2.848 13.838 23.640 1.00 65.81 85 TYR A C 1
ATOM 651 O O . TYR A 1 85 ? 2.079 14.622 24.212 1.00 65.81 85 TYR A O 1
ATOM 659 N N . PRO A 1 86 ? 3.905 13.308 24.282 1.00 65.81 86 PRO A N 1
ATOM 660 C CA . PRO A 1 86 ? 4.227 13.702 25.642 1.00 65.81 86 PRO A CA 1
ATOM 661 C C . PRO A 1 86 ? 4.566 15.196 25.642 1.00 65.81 86 PRO A C 1
ATOM 663 O O . PRO A 1 86 ? 5.551 15.626 25.039 1.00 65.81 86 PRO A O 1
ATOM 666 N N . ARG A 1 87 ? 3.741 16.014 26.313 1.00 61.88 87 ARG A N 1
ATOM 667 C CA . ARG A 1 87 ? 4.110 17.396 26.640 1.00 61.88 87 ARG A CA 1
ATOM 668 C C . ARG A 1 87 ? 5.371 17.315 27.492 1.00 61.88 87 ARG A C 1
ATOM 670 O O . ARG A 1 87 ? 5.283 16.978 28.672 1.00 61.88 87 ARG A O 1
ATOM 677 N N . ARG A 1 88 ? 6.535 17.617 26.908 1.00 63.53 88 ARG A N 1
ATOM 678 C CA . ARG A 1 88 ? 7.726 17.950 27.691 1.00 63.53 88 ARG A CA 1
ATOM 679 C C . ARG A 1 88 ? 7.315 19.101 28.604 1.00 63.53 88 ARG A C 1
ATOM 681 O O . ARG A 1 88 ? 7.092 20.211 28.128 1.00 63.53 88 ARG A O 1
ATOM 688 N N . ARG A 1 89 ? 7.145 18.824 29.898 1.00 59.94 89 ARG A N 1
ATOM 689 C CA . ARG A 1 89 ? 7.203 19.876 30.909 1.00 59.94 89 ARG A CA 1
ATOM 690 C C . ARG A 1 89 ? 8.655 20.337 30.885 1.00 59.94 89 ARG A C 1
ATOM 692 O O . ARG A 1 89 ? 9.520 19.643 31.404 1.00 59.94 89 ARG A O 1
ATOM 699 N N . LEU A 1 90 ? 8.916 21.414 30.148 1.00 55.56 90 LEU A N 1
ATOM 700 C CA . LEU A 1 90 ? 10.105 22.226 30.359 1.00 55.56 90 LEU A CA 1
ATOM 701 C C . LEU A 1 90 ? 9.929 22.802 31.767 1.00 55.56 90 LEU A C 1
ATOM 703 O O . LEU A 1 90 ? 9.097 23.686 31.966 1.00 55.56 90 LEU A O 1
ATOM 707 N N . PHE A 1 91 ? 10.568 22.143 32.732 1.00 55.75 91 PHE A N 1
ATOM 708 C CA . PHE A 1 91 ? 10.873 22.721 34.033 1.00 55.75 91 PHE A CA 1
ATOM 709 C C . PHE A 1 91 ? 12.092 23.624 33.879 1.00 55.75 91 PHE A C 1
ATOM 711 O O . PHE A 1 91 ? 12.967 23.265 33.056 1.00 55.75 91 PHE A O 1
#

Nearest PDB structures (foldseek):
  4w4k-assembly2_C  TM=5.085E-01  e=6.999E+00  Mycobacterium tuberculosis str. Erdman = ATCC 35801

Organism: NCBI:txid1778672